Protein AF-A0A352F5P9-F1 (afdb_monomer_lite)

Structure (mmCIF, N/CA/C/O backbone):
data_AF-A0A352F5P9-F1
#
_entry.id   AF-A0A352F5P9-F1
#
loop_
_atom_site.group_PDB
_atom_site.id
_atom_site.type_symbol
_atom_site.label_atom_id
_atom_site.label_alt_id
_atom_site.label_comp_id
_atom_site.label_asym_id
_atom_site.label_entity_id
_atom_site.label_seq_id
_atom_site.pdbx_PDB_ins_code
_atom_site.Cartn_x
_atom_site.Cartn_y
_atom_site.Cartn_z
_atom_site.occupancy
_atom_site.B_iso_or_equiv
_atom_site.auth_seq_id
_atom_site.auth_comp_id
_atom_site.auth_asym_id
_atom_site.auth_atom_id
_atom_site.pdbx_PDB_model_num
ATOM 1 N N . MET A 1 1 ? -12.317 -17.106 19.855 1.00 50.88 1 MET A N 1
ATOM 2 C CA . MET A 1 1 ? -12.187 -17.458 18.417 1.00 50.88 1 MET A CA 1
ATOM 3 C C . MET A 1 1 ? -12.617 -16.357 17.431 1.00 50.88 1 MET A C 1
ATOM 5 O O . MET A 1 1 ? -11.963 -16.211 16.409 1.00 50.88 1 MET A O 1
ATOM 9 N N . LEU A 1 2 ? -13.645 -15.535 17.698 1.00 57.50 2 LEU A N 1
ATOM 10 C CA . LEU A 1 2 ? -14.109 -14.492 16.750 1.00 57.50 2 LEU A CA 1
ATOM 11 C C . LEU A 1 2 ? -13.082 -13.378 16.427 1.00 57.50 2 LEU A C 1
ATOM 13 O O . LEU A 1 2 ? -13.061 -12.878 15.303 1.00 57.50 2 LEU A O 1
ATOM 17 N N . LYS A 1 3 ? -12.196 -13.016 17.371 1.00 61.28 3 LYS A N 1
ATOM 18 C CA . LYS A 1 3 ? -11.133 -12.008 17.156 1.00 61.28 3 LYS A CA 1
ATOM 19 C C . LYS A 1 3 ? -10.055 -12.458 16.157 1.00 61.28 3 LYS A C 1
ATOM 21 O O . LYS A 1 3 ? -9.597 -11.632 15.375 1.00 61.28 3 LYS A O 1
ATOM 26 N N . SER A 1 4 ? -9.672 -13.741 16.134 1.00 68.31 4 SER A N 1
ATOM 27 C CA . SER A 1 4 ? -8.627 -14.218 15.210 1.00 68.31 4 SER A CA 1
ATOM 28 C C . SER A 1 4 ? -9.121 -14.275 13.763 1.00 68.31 4 SER A C 1
ATOM 30 O O . SER A 1 4 ? -8.394 -13.863 12.865 1.00 68.31 4 SER A O 1
ATOM 32 N N . ARG A 1 5 ? -10.383 -14.673 13.528 1.00 74.69 5 ARG A N 1
ATOM 33 C CA . ARG A 1 5 ? -10.986 -14.650 12.181 1.00 74.69 5 ARG A CA 1
ATOM 34 C C . ARG A 1 5 ? -11.055 -13.242 11.595 1.00 74.69 5 ARG A C 1
ATOM 36 O O . ARG A 1 5 ? -10.690 -13.055 10.442 1.00 74.69 5 ARG A O 1
ATOM 43 N N . ARG A 1 6 ? -11.481 -12.240 12.375 1.00 71.25 6 ARG A N 1
ATOM 44 C CA . ARG A 1 6 ? -11.549 -10.845 11.892 1.00 71.25 6 ARG A CA 1
ATOM 45 C C . ARG A 1 6 ? -10.172 -10.282 11.535 1.00 71.25 6 ARG A C 1
ATOM 47 O O . ARG A 1 6 ? -10.067 -9.565 10.548 1.00 71.25 6 ARG A O 1
ATOM 54 N N . ARG A 1 7 ? -9.137 -10.652 12.295 1.00 69.25 7 ARG A N 1
ATOM 55 C CA . ARG A 1 7 ? -7.738 -10.304 12.004 1.00 69.25 7 ARG A CA 1
ATOM 56 C C . ARG A 1 7 ? -7.231 -10.955 10.726 1.00 69.25 7 ARG A C 1
ATOM 58 O O . ARG A 1 7 ? -6.686 -10.261 9.880 1.00 69.25 7 ARG A O 1
ATOM 65 N N . ALA A 1 8 ? -7.468 -12.255 10.561 1.00 76.50 8 ALA A N 1
ATOM 66 C CA . ALA A 1 8 ? -7.086 -12.971 9.347 1.00 76.50 8 ALA A CA 1
ATOM 67 C C . ALA A 1 8 ? -7.759 -12.368 8.105 1.00 76.50 8 ALA A C 1
ATOM 69 O O . ALA A 1 8 ? -7.086 -12.096 7.119 1.00 76.50 8 ALA A O 1
ATOM 70 N N . ILE A 1 9 ? -9.062 -12.072 8.180 1.00 77.88 9 ILE A N 1
ATOM 71 C CA . ILE A 1 9 ? -9.796 -11.414 7.089 1.00 77.88 9 ILE A CA 1
ATOM 72 C C . ILE A 1 9 ? -9.194 -10.044 6.782 1.00 77.88 9 ILE A C 1
ATOM 74 O O . ILE A 1 9 ? -8.978 -9.732 5.619 1.00 77.88 9 ILE A O 1
ATOM 78 N N . ALA A 1 10 ? -8.894 -9.237 7.800 1.00 71.62 10 ALA A N 1
ATOM 79 C CA . ALA A 1 10 ? -8.301 -7.927 7.579 1.00 71.62 10 ALA A CA 1
ATOM 80 C C . ALA A 1 10 ? -6.944 -8.037 6.866 1.00 71.62 10 ALA A C 1
ATOM 82 O O . ALA A 1 10 ? -6.704 -7.291 5.923 1.00 71.62 10 ALA A O 1
ATOM 83 N N . ILE A 1 11 ? -6.090 -8.988 7.269 1.00 72.12 11 ILE A N 1
ATOM 84 C CA . ILE A 1 11 ? -4.777 -9.220 6.645 1.00 72.12 11 ILE A CA 1
ATOM 85 C C . ILE A 1 11 ? -4.948 -9.660 5.191 1.00 72.12 11 ILE A C 1
ATOM 87 O O . ILE A 1 11 ? -4.306 -9.105 4.305 1.00 72.12 11 ILE A O 1
ATOM 91 N N . VAL A 1 12 ? -5.857 -10.605 4.935 1.00 79.75 12 VAL A N 1
ATOM 92 C CA . VAL A 1 12 ? -6.155 -11.074 3.577 1.00 79.75 12 VAL A CA 1
ATOM 93 C C . VAL A 1 12 ? -6.653 -9.921 2.709 1.00 79.75 12 VAL A C 1
ATOM 95 O O . VAL A 1 12 ? -6.119 -9.707 1.628 1.00 79.75 12 VAL A O 1
ATOM 98 N N . LEU A 1 13 ? -7.612 -9.124 3.186 1.00 76.44 13 LEU A N 1
ATOM 99 C CA . LEU A 1 13 ? -8.105 -7.954 2.451 1.00 76.44 13 LEU A CA 1
ATOM 100 C C . LEU A 1 13 ? -7.003 -6.905 2.245 1.00 76.44 13 LEU A C 1
ATOM 102 O O . LEU A 1 13 ? -6.917 -6.314 1.171 1.00 76.44 13 LEU A O 1
ATOM 106 N N . GLY A 1 14 ? -6.134 -6.720 3.240 1.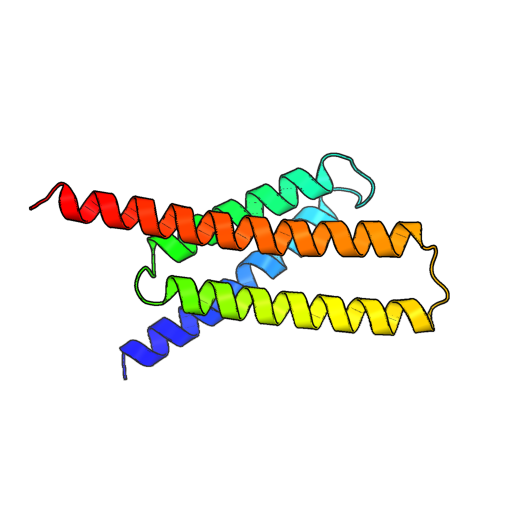00 69.56 14 GLY A N 1
ATOM 107 C CA . GLY A 1 14 ? -4.980 -5.830 3.178 1.00 69.56 14 GLY A CA 1
ATOM 108 C C . GLY A 1 14 ? -3.952 -6.218 2.119 1.00 69.56 14 GLY A C 1
ATOM 109 O O . GLY A 1 14 ? -3.262 -5.340 1.627 1.00 69.56 14 GLY A O 1
ATOM 110 N N . ILE A 1 15 ? -3.873 -7.489 1.723 1.00 75.12 15 ILE A N 1
ATOM 111 C CA . ILE A 1 15 ? -2.974 -7.962 0.656 1.00 75.12 15 ILE A CA 1
ATOM 112 C C . ILE A 1 15 ? -3.709 -8.023 -0.692 1.00 75.12 15 ILE A C 1
ATOM 114 O O . ILE A 1 15 ? -3.189 -7.575 -1.714 1.00 75.12 15 ILE A O 1
ATOM 118 N N . VAL A 1 16 ? -4.941 -8.538 -0.699 1.00 81.56 16 VAL A N 1
ATOM 119 C CA . VAL A 1 16 ? -5.718 -8.800 -1.920 1.00 81.56 16 VAL A CA 1
ATOM 120 C C . VAL A 1 16 ? -6.150 -7.513 -2.625 1.00 81.56 16 VAL A C 1
ATOM 122 O O . VAL A 1 16 ? -5.952 -7.398 -3.832 1.00 81.56 16 VAL A O 1
ATOM 125 N N . TYR A 1 17 ? -6.711 -6.531 -1.911 1.00 80.00 17 TYR A N 1
ATOM 126 C CA . TYR A 1 17 ? -7.142 -5.271 -2.535 1.00 80.00 17 TYR A CA 1
ATOM 127 C C . TYR A 1 17 ? -6.014 -4.517 -3.251 1.00 80.00 17 TYR A C 1
ATOM 129 O O . TYR A 1 17 ? -6.220 -4.103 -4.393 1.00 80.00 17 TYR A O 1
ATOM 137 N N . PRO A 1 18 ? -4.829 -4.346 -2.645 1.00 77.06 18 PRO A N 1
ATOM 138 C CA . PRO A 1 18 ? -3.736 -3.671 -3.328 1.00 77.06 18 PRO A CA 1
ATOM 139 C C . PRO A 1 18 ? -3.184 -4.453 -4.527 1.00 77.06 18 PRO A C 1
ATOM 141 O O . PRO A 1 18 ? -2.844 -3.847 -5.543 1.00 77.06 18 PRO A O 1
ATOM 144 N N . LEU A 1 19 ? -3.175 -5.790 -4.476 1.00 78.31 19 LEU A N 1
ATOM 145 C CA . LEU A 1 19 ? -2.849 -6.606 -5.651 1.00 78.31 19 LEU A CA 1
ATOM 146 C C . LEU A 1 19 ? -3.843 -6.382 -6.796 1.00 78.31 19 LEU A C 1
ATOM 148 O O . LEU A 1 19 ? -3.425 -6.138 -7.928 1.00 78.31 19 LEU A O 1
ATOM 152 N N . ILE A 1 20 ? -5.148 -6.405 -6.503 1.00 84.25 20 ILE A N 1
ATOM 153 C CA . ILE A 1 20 ? -6.192 -6.124 -7.499 1.00 84.25 20 ILE A CA 1
ATOM 154 C C . ILE A 1 20 ? -5.995 -4.725 -8.085 1.00 84.25 20 ILE A C 1
ATOM 156 O O . ILE A 1 20 ? -6.026 -4.569 -9.303 1.00 84.25 20 ILE A O 1
ATOM 160 N N . LEU A 1 21 ? -5.742 -3.720 -7.243 1.00 84.56 21 LEU A N 1
ATOM 161 C CA . LEU A 1 21 ? -5.500 -2.352 -7.692 1.00 84.56 21 LEU A CA 1
ATOM 162 C C . LEU A 1 21 ? -4.294 -2.266 -8.636 1.00 84.56 21 LEU A C 1
ATOM 164 O O . LEU A 1 21 ? -4.407 -1.658 -9.696 1.00 84.56 21 LEU A O 1
ATOM 168 N N . THR A 1 22 ? -3.173 -2.910 -8.304 1.00 79.94 22 THR A N 1
ATOM 169 C CA . THR A 1 22 ? -1.994 -2.941 -9.187 1.00 79.94 22 THR A CA 1
ATOM 170 C C . THR A 1 22 ? -2.309 -3.582 -10.533 1.00 79.94 22 THR A C 1
ATOM 172 O O . THR A 1 22 ? -1.933 -3.041 -11.572 1.00 79.94 22 THR A O 1
ATOM 175 N N . VAL A 1 23 ? -3.045 -4.696 -10.548 1.00 84.06 23 VAL A N 1
ATOM 176 C CA . VAL A 1 23 ? -3.449 -5.364 -11.797 1.00 84.06 23 VAL A CA 1
ATOM 177 C C . VAL A 1 23 ? -4.388 -4.480 -12.623 1.00 84.06 23 VAL A C 1
ATOM 179 O O . VAL A 1 23 ? -4.257 -4.403 -13.841 1.00 84.06 23 VAL A O 1
ATOM 182 N N . VAL A 1 24 ? -5.330 -3.791 -11.980 1.00 86.19 24 VAL A N 1
ATOM 183 C CA . VAL A 1 24 ? -6.272 -2.896 -12.665 1.00 86.19 24 VAL A CA 1
ATOM 184 C C . VAL A 1 24 ? -5.540 -1.690 -13.253 1.00 86.19 24 VAL A C 1
ATOM 186 O O . VAL A 1 24 ? -5.711 -1.392 -14.432 1.00 86.19 24 VAL A O 1
ATOM 189 N N . VAL A 1 25 ? -4.681 -1.027 -12.476 1.00 82.56 25 VAL A N 1
ATOM 190 C CA . VAL A 1 25 ? -3.950 0.166 -12.930 1.00 82.56 25 VAL A CA 1
ATOM 191 C C . VAL A 1 25 ? -2.961 -0.173 -14.047 1.00 82.56 25 VAL A C 1
ATOM 193 O O . VAL A 1 25 ? -2.896 0.564 -15.024 1.00 82.56 25 VAL A O 1
ATOM 196 N N . THR A 1 26 ? -2.261 -1.310 -13.973 1.00 80.19 26 THR A N 1
ATOM 197 C CA . THR A 1 26 ? -1.352 -1.765 -15.050 1.00 80.19 26 THR A CA 1
ATOM 198 C C . THR A 1 26 ? -2.071 -2.152 -16.338 1.00 80.19 26 THR A C 1
ATOM 200 O O . THR A 1 26 ? -1.489 -2.030 -17.411 1.00 80.19 26 THR A O 1
ATOM 203 N N . LYS A 1 27 ? -3.337 -2.580 -16.268 1.00 83.19 27 LYS A N 1
ATOM 204 C CA . LYS A 1 27 ? -4.160 -2.814 -17.466 1.00 83.19 27 LYS A CA 1
ATOM 205 C C . LYS A 1 27 ? -4.741 -1.537 -18.064 1.00 83.19 27 LYS A C 1
ATOM 207 O O . LYS A 1 27 ? -4.976 -1.495 -19.266 1.00 83.19 27 LYS A O 1
ATOM 212 N N . LEU A 1 28 ? -5.021 -0.531 -17.237 1.00 82.69 28 LEU A N 1
ATOM 213 C CA . LEU A 1 28 ? -5.631 0.726 -17.676 1.00 82.69 28 LEU A CA 1
ATOM 214 C C . LEU A 1 28 ? -4.604 1.747 -18.175 1.00 82.69 28 LEU A C 1
ATOM 216 O O . LEU A 1 28 ? -4.933 2.577 -19.018 1.00 82.69 28 LEU A O 1
ATOM 220 N N . LEU A 1 29 ? -3.383 1.713 -17.643 1.00 82.06 29 LEU A N 1
ATOM 221 C CA . LEU A 1 29 ? -2.339 2.689 -17.931 1.00 82.06 29 LEU A CA 1
ATOM 222 C C . LEU A 1 29 ? -1.026 1.987 -18.263 1.00 82.06 29 LEU A C 1
ATOM 224 O O . LEU A 1 29 ? -0.585 1.095 -17.540 1.00 82.06 29 LEU A O 1
ATOM 228 N N . ALA A 1 30 ? -0.366 2.458 -19.322 1.00 77.19 30 ALA A N 1
ATOM 229 C CA . ALA A 1 30 ? 1.006 2.066 -19.608 1.00 77.19 30 ALA A CA 1
ATOM 230 C C . ALA A 1 30 ? 1.918 2.477 -18.428 1.00 77.19 30 ALA A C 1
ATOM 232 O O . ALA A 1 30 ? 1.780 3.602 -17.937 1.00 77.19 30 ALA A O 1
ATOM 233 N N . PRO A 1 31 ? 2.862 1.624 -17.977 1.00 68.69 31 PRO A N 1
ATOM 234 C CA . PRO A 1 31 ? 3.759 1.921 -16.848 1.00 68.69 31 PRO A CA 1
ATOM 235 C C . PRO A 1 31 ? 4.622 3.179 -17.031 1.00 68.69 31 PRO A C 1
ATOM 237 O O . PRO A 1 31 ? 5.112 3.761 -16.065 1.00 68.69 31 PRO A O 1
ATOM 240 N N . GLU A 1 32 ? 4.816 3.588 -18.282 1.00 72.19 32 GLU A N 1
ATOM 241 C CA . GLU A 1 32 ? 5.538 4.794 -18.698 1.00 72.19 32 GLU A CA 1
ATOM 242 C C . GLU A 1 32 ? 4.688 6.072 -18.665 1.00 72.19 32 GLU A C 1
ATOM 244 O O . GLU A 1 32 ? 5.217 7.175 -18.797 1.00 72.19 32 GLU A O 1
ATOM 249 N N . SER A 1 33 ? 3.377 5.952 -18.447 1.00 77.44 33 SER A N 1
ATOM 250 C CA . SER A 1 33 ? 2.496 7.104 -18.286 1.00 77.44 33 SER A CA 1
ATOM 251 C C . SER A 1 33 ? 2.821 7.860 -16.999 1.00 77.44 33 SER A C 1
ATOM 253 O O . SER A 1 33 ? 2.860 7.282 -15.912 1.00 77.44 33 SER A O 1
ATOM 255 N N . LEU A 1 34 ? 2.949 9.186 -17.096 1.00 79.62 34 LEU A N 1
ATOM 256 C CA . LEU A 1 34 ? 3.152 10.077 -15.944 1.00 79.62 34 LEU A CA 1
ATOM 257 C C . LEU A 1 34 ? 2.041 9.948 -14.886 1.00 79.62 34 LEU A C 1
ATOM 259 O O . LEU A 1 34 ? 2.263 10.249 -13.716 1.00 79.62 34 LEU A O 1
ATOM 263 N N . LEU A 1 35 ? 0.852 9.484 -15.287 1.00 82.50 35 LEU A N 1
ATOM 264 C CA . LEU A 1 35 ? -0.305 9.296 -14.410 1.00 82.50 35 LEU A CA 1
ATOM 265 C C . LEU A 1 35 ? -0.314 7.944 -13.687 1.00 82.50 35 LEU A C 1
ATOM 267 O O . LEU A 1 35 ? -1.068 7.785 -12.728 1.00 82.50 35 LEU A O 1
ATOM 271 N N . PHE A 1 36 ? 0.523 6.989 -14.098 1.00 80.44 36 PHE A N 1
ATOM 272 C CA . PHE A 1 36 ? 0.551 5.644 -13.524 1.00 80.44 36 PHE A CA 1
ATOM 273 C C . PHE A 1 36 ? 0.869 5.673 -12.023 1.00 80.44 36 PHE A C 1
ATOM 275 O O . PHE A 1 36 ? 0.107 5.168 -11.200 1.00 80.44 36 PHE A O 1
ATOM 282 N N . LEU A 1 37 ? 1.976 6.324 -11.667 1.00 79.62 37 LEU A N 1
ATOM 283 C CA . LEU A 1 37 ? 2.497 6.393 -10.301 1.00 79.62 37 LEU A CA 1
ATOM 284 C C . LEU A 1 37 ? 1.565 7.168 -9.347 1.00 79.62 37 LEU A C 1
ATOM 286 O O . LEU A 1 37 ? 1.252 6.636 -8.279 1.00 79.62 37 LEU A O 1
ATOM 290 N N . PRO A 1 38 ? 1.058 8.365 -9.715 1.00 82.44 38 PRO A N 1
ATOM 291 C CA . PRO A 1 38 ? 0.078 9.088 -8.909 1.00 82.44 38 PRO A CA 1
ATOM 292 C C . PRO A 1 38 ? -1.214 8.300 -8.698 1.00 82.44 38 PRO A C 1
ATOM 294 O O . PRO A 1 38 ? -1.669 8.187 -7.564 1.00 82.44 38 PRO A O 1
ATOM 297 N N . LEU A 1 39 ? -1.785 7.709 -9.756 1.00 84.62 39 LEU A N 1
ATOM 298 C CA . LEU A 1 39 ? -3.049 6.975 -9.654 1.00 84.62 39 LEU A CA 1
ATOM 299 C C . LEU A 1 39 ? -2.903 5.737 -8.760 1.00 84.62 39 LEU A C 1
ATOM 301 O O . LEU A 1 39 ? -3.756 5.476 -7.907 1.00 84.62 39 LEU A O 1
ATOM 305 N N . LEU A 1 40 ? -1.796 5.007 -8.923 1.00 84.44 40 LEU A N 1
ATOM 306 C CA . LEU A 1 40 ? -1.463 3.862 -8.086 1.00 84.44 40 LEU A CA 1
ATOM 307 C C . LEU A 1 40 ? -1.321 4.302 -6.623 1.00 84.44 40 LEU A C 1
ATOM 309 O O . LEU A 1 40 ? -2.028 3.787 -5.759 1.00 84.44 40 LEU A O 1
ATOM 313 N N . ALA A 1 41 ? -0.491 5.309 -6.341 1.00 84.31 41 ALA A N 1
ATOM 314 C CA . ALA A 1 41 ? -0.300 5.830 -4.990 1.00 84.31 41 ALA A CA 1
ATOM 315 C C . ALA A 1 41 ? -1.627 6.286 -4.355 1.00 84.31 41 ALA A C 1
ATOM 317 O O . ALA A 1 41 ? -1.931 5.905 -3.225 1.00 84.31 41 ALA A O 1
ATOM 318 N N . THR A 1 42 ? -2.469 7.028 -5.078 1.00 87.00 42 THR A N 1
ATOM 319 C CA . THR A 1 42 ? -3.782 7.457 -4.575 1.00 87.00 42 THR A CA 1
ATOM 320 C C . THR A 1 42 ? -4.684 6.270 -4.246 1.00 87.00 42 THR A C 1
ATOM 322 O O . THR A 1 42 ? -5.306 6.257 -3.183 1.00 87.00 42 THR A O 1
ATOM 325 N N . GLY A 1 43 ? -4.742 5.248 -5.101 1.00 86.06 43 GLY A N 1
ATOM 326 C CA . GLY A 1 43 ? -5.555 4.064 -4.823 1.00 86.06 43 GLY A CA 1
ATOM 327 C C . GLY A 1 43 ? -5.082 3.310 -3.573 1.00 86.06 43 GLY A C 1
ATOM 328 O O . GLY A 1 43 ? -5.901 2.919 -2.740 1.00 86.06 43 GLY A O 1
ATOM 329 N N . TYR A 1 44 ? -3.768 3.175 -3.385 1.00 84.94 44 TYR A N 1
ATOM 330 C CA . TYR A 1 44 ? -3.195 2.561 -2.184 1.00 84.94 44 TYR A CA 1
ATOM 331 C C . TYR A 1 44 ? -3.446 3.385 -0.923 1.00 84.94 44 TYR A C 1
ATOM 333 O O . TYR A 1 44 ? -3.742 2.823 0.135 1.00 84.94 44 TYR A O 1
ATOM 341 N N . LEU A 1 45 ? -3.402 4.712 -1.039 1.00 86.50 45 LEU A N 1
ATOM 342 C CA . LEU A 1 45 ? -3.774 5.620 0.038 1.00 86.50 45 LEU A CA 1
ATOM 343 C C . LEU A 1 45 ? -5.244 5.438 0.434 1.00 86.50 45 LEU A C 1
ATOM 345 O O . LEU A 1 45 ? -5.535 5.299 1.620 1.00 86.50 45 LEU A O 1
ATOM 349 N N . LEU A 1 46 ? -6.165 5.351 -0.528 1.00 87.94 46 LEU A N 1
ATOM 350 C CA . LEU A 1 46 ? -7.588 5.115 -0.251 1.00 87.94 46 LEU A CA 1
ATOM 351 C C . LEU A 1 46 ? -7.834 3.754 0.412 1.00 87.94 46 LEU A C 1
ATOM 353 O O . LEU A 1 46 ? -8.565 3.681 1.402 1.00 87.94 46 LEU A O 1
ATOM 357 N N . ILE A 1 47 ? -7.191 2.689 -0.076 1.00 85.75 47 ILE A N 1
ATOM 358 C CA . ILE A 1 47 ? -7.250 1.363 0.558 1.00 85.75 47 ILE A CA 1
ATOM 359 C C . ILE A 1 47 ? -6.738 1.453 1.999 1.00 85.75 47 ILE A C 1
ATOM 361 O O . ILE A 1 47 ? -7.399 0.967 2.920 1.00 85.75 47 ILE A O 1
ATOM 365 N N . GLY A 1 48 ? -5.605 2.126 2.209 1.00 84.50 48 GLY A N 1
ATOM 366 C CA . GLY A 1 48 ? -5.050 2.370 3.534 1.00 84.50 48 GLY A CA 1
ATOM 367 C C . GLY A 1 48 ? -6.035 3.093 4.454 1.00 84.50 48 GLY A C 1
ATOM 368 O O . GLY A 1 48 ? -6.251 2.645 5.580 1.00 84.50 48 GLY A O 1
ATOM 369 N N . ILE A 1 49 ? -6.698 4.149 3.969 1.00 87.25 49 ILE A N 1
ATOM 370 C CA . ILE A 1 49 ? -7.722 4.891 4.725 1.00 87.25 49 ILE A CA 1
ATOM 371 C C . ILE A 1 49 ? -8.864 3.966 5.135 1.00 87.25 49 ILE A C 1
ATOM 373 O O . ILE A 1 49 ? -9.232 3.938 6.309 1.00 87.25 49 ILE A O 1
ATOM 377 N N . ILE A 1 50 ? -9.403 3.179 4.202 1.00 85.62 50 ILE A N 1
ATOM 378 C CA . ILE A 1 50 ? -10.521 2.266 4.472 1.00 85.62 50 ILE A CA 1
ATOM 379 C C . ILE A 1 50 ? -10.123 1.218 5.520 1.00 85.62 50 ILE A C 1
ATOM 381 O O . ILE A 1 50 ? -10.877 0.969 6.467 1.00 85.62 50 ILE A O 1
ATOM 385 N N . LEU A 1 51 ? -8.931 0.628 5.387 1.00 82.31 51 LEU A N 1
ATOM 386 C CA . LEU A 1 51 ? -8.415 -0.366 6.329 1.00 82.31 51 LEU A CA 1
ATOM 387 C C . LEU A 1 51 ? -8.177 0.242 7.719 1.00 82.31 51 LEU A C 1
ATOM 389 O O . LEU A 1 51 ? -8.627 -0.320 8.721 1.00 82.31 51 LEU A O 1
ATOM 393 N N . GLY A 1 52 ? -7.524 1.406 7.786 1.00 82.00 52 GLY A N 1
ATOM 394 C CA . GLY A 1 52 ? -7.246 2.123 9.032 1.00 82.00 52 GLY A CA 1
ATOM 395 C C . GLY A 1 52 ? -8.514 2.597 9.742 1.00 82.00 52 GLY A C 1
ATOM 396 O O . GLY A 1 52 ? -8.604 2.526 10.970 1.00 82.00 52 GLY A O 1
ATOM 397 N N . PHE A 1 53 ? -9.522 3.004 8.969 1.00 83.88 53 PHE A N 1
ATOM 398 C CA . PHE A 1 53 ? -10.832 3.382 9.483 1.00 83.88 53 PHE A CA 1
ATOM 399 C C . PHE A 1 53 ? -11.583 2.167 10.034 1.00 83.88 53 PHE A C 1
ATOM 401 O O . PHE A 1 53 ? -12.092 2.210 11.152 1.00 83.88 53 PHE A O 1
ATOM 408 N N . ARG A 1 54 ? -11.628 1.049 9.301 1.00 81.50 54 ARG A N 1
ATOM 409 C CA . ARG A 1 54 ? -12.450 -0.114 9.676 1.00 81.50 54 ARG A CA 1
ATOM 410 C C . ARG A 1 54 ? -11.818 -1.018 10.741 1.00 81.50 54 ARG A C 1
ATOM 412 O O . ARG A 1 54 ? -12.556 -1.636 11.508 1.00 81.50 54 ARG A O 1
ATOM 419 N N . TRP A 1 55 ? -10.488 -1.067 10.844 1.00 78.81 55 TRP A N 1
ATOM 420 C CA . TRP A 1 55 ? -9.762 -1.923 11.796 1.00 78.81 55 TRP A CA 1
ATOM 421 C C . TRP A 1 55 ? -8.749 -1.145 12.649 1.00 78.81 55 TRP A C 1
ATOM 423 O O . TRP A 1 55 ? -7.583 -1.516 12.724 1.00 78.81 55 TRP A O 1
ATOM 433 N N . ARG A 1 56 ? -9.185 -0.092 13.356 1.0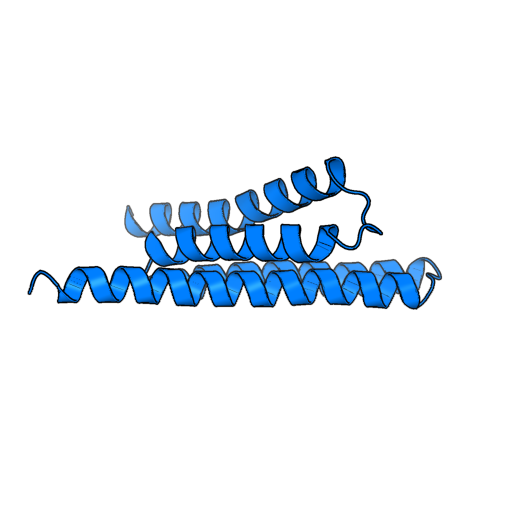0 72.88 56 ARG A N 1
ATOM 434 C CA . ARG A 1 56 ? -8.328 0.801 14.175 1.00 72.88 56 ARG A CA 1
ATOM 435 C C . ARG A 1 56 ? -7.283 0.084 15.048 1.00 72.88 56 ARG A C 1
ATOM 437 O O . ARG A 1 56 ? -6.139 0.539 15.134 1.00 72.88 56 ARG A O 1
ATOM 444 N N . THR A 1 57 ? -7.674 -0.996 15.724 1.00 72.44 57 THR A N 1
ATOM 445 C CA . THR A 1 57 ? -6.818 -1.736 16.668 1.00 72.44 57 THR A CA 1
ATOM 446 C C . THR A 1 57 ? -5.722 -2.531 15.967 1.00 72.44 57 THR A C 1
ATOM 448 O O . THR A 1 57 ? -4.623 -2.640 16.499 1.00 72.44 57 THR A O 1
ATOM 451 N N . ASP A 1 58 ? -6.005 -3.040 14.767 1.00 72.31 58 ASP A N 1
ATOM 452 C CA . ASP A 1 58 ? -5.092 -3.881 13.987 1.00 72.31 58 ASP A CA 1
ATOM 453 C C . ASP A 1 58 ? -4.501 -3.125 12.771 1.00 72.31 58 ASP A C 1
ATOM 455 O O . ASP A 1 58 ? -3.707 -3.680 12.022 1.00 72.31 58 ASP A O 1
ATOM 459 N N . ALA A 1 59 ? -4.837 -1.842 12.594 1.00 70.88 59 ALA A N 1
ATOM 460 C CA . ALA A 1 59 ? -4.436 -0.984 11.475 1.00 70.88 59 ALA A CA 1
ATOM 461 C C . ALA A 1 59 ? -2.914 -0.932 11.268 1.00 70.88 59 ALA A C 1
ATOM 463 O O . ALA A 1 59 ? -2.433 -1.048 10.146 1.00 70.88 59 ALA A O 1
ATOM 464 N N . TRP A 1 60 ? -2.146 -0.823 12.353 1.00 69.81 60 TRP A N 1
ATOM 465 C CA . TRP A 1 60 ? -0.681 -0.837 12.287 1.00 69.81 60 TRP A CA 1
ATOM 466 C C . TRP A 1 60 ? -0.125 -2.204 11.908 1.00 69.81 60 TRP A C 1
ATOM 468 O O . TRP A 1 60 ? 0.833 -2.276 11.149 1.00 69.81 60 TRP A O 1
ATOM 478 N N . VAL A 1 61 ? -0.745 -3.283 12.394 1.00 74.44 61 VAL A N 1
ATOM 479 C CA . VAL A 1 61 ? -0.361 -4.650 12.024 1.00 74.44 61 VAL A CA 1
ATOM 480 C C . VAL A 1 61 ? -0.631 -4.870 10.538 1.00 74.44 61 VAL A C 1
ATOM 482 O O . VAL A 1 61 ? 0.221 -5.401 9.840 1.00 74.44 61 VAL A O 1
ATOM 485 N N . LEU A 1 62 ? -1.765 -4.379 10.031 1.00 70.75 62 LEU A N 1
ATOM 486 C CA . LEU A 1 62 ? -2.095 -4.409 8.607 1.00 70.75 62 LEU A CA 1
ATOM 487 C C . LEU A 1 62 ? -1.086 -3.626 7.773 1.00 70.75 62 LEU A C 1
ATOM 489 O O . LEU A 1 62 ? -0.598 -4.157 6.781 1.00 70.75 62 LEU A O 1
ATOM 493 N N . GLY A 1 63 ? -0.736 -2.410 8.199 1.00 72.12 63 GLY A N 1
ATOM 494 C CA . GLY A 1 63 ? 0.278 -1.591 7.534 1.00 72.12 63 GLY A CA 1
ATOM 495 C C . GLY A 1 63 ? 1.650 -2.257 7.511 1.00 72.12 63 GLY A C 1
ATOM 496 O O . GLY A 1 63 ? 2.281 -2.306 6.461 1.00 72.12 63 GLY A O 1
ATOM 497 N N . LEU A 1 64 ? 2.075 -2.852 8.628 1.00 76.38 64 LEU A N 1
ATOM 498 C CA . LEU A 1 64 ? 3.328 -3.606 8.716 1.00 76.38 64 LEU A CA 1
ATOM 499 C C . LEU A 1 64 ? 3.310 -4.874 7.852 1.00 76.38 64 LEU A C 1
ATOM 501 O O . LEU A 1 64 ? 4.303 -5.158 7.190 1.00 76.38 64 LEU A O 1
ATOM 505 N N . CYS A 1 65 ? 2.201 -5.618 7.808 1.00 75.56 65 CYS A N 1
ATOM 506 C CA . CYS A 1 65 ? 2.061 -6.786 6.931 1.00 75.56 65 CYS A CA 1
ATOM 507 C C . CYS A 1 65 ? 2.132 -6.392 5.451 1.00 75.56 65 CYS A C 1
ATOM 509 O O . CYS A 1 65 ? 2.820 -7.049 4.673 1.00 75.56 65 CYS A O 1
ATOM 511 N N . LEU A 1 66 ? 1.458 -5.305 5.075 1.00 72.81 66 LEU A N 1
ATOM 512 C CA . LEU A 1 66 ? 1.524 -4.714 3.739 1.00 72.81 66 LEU A CA 1
ATOM 513 C C . LEU A 1 66 ? 2.949 -4.289 3.388 1.00 72.81 66 LEU A C 1
ATOM 515 O O . LEU A 1 66 ? 3.444 -4.622 2.317 1.00 72.81 66 LEU A O 1
ATOM 519 N N . MET A 1 67 ? 3.630 -3.607 4.307 1.00 75.38 67 MET A N 1
ATOM 520 C CA . MET A 1 67 ? 5.024 -3.209 4.138 1.00 75.38 67 MET A CA 1
ATOM 521 C C . MET A 1 67 ? 5.929 -4.413 3.925 1.00 75.38 67 MET A C 1
ATOM 523 O O . MET A 1 67 ? 6.703 -4.430 2.978 1.00 75.38 67 MET A O 1
ATOM 527 N N . ALA A 1 68 ? 5.816 -5.425 4.786 1.00 78.75 68 ALA A N 1
ATOM 528 C CA . ALA A 1 68 ? 6.616 -6.637 4.698 1.00 78.75 68 ALA A CA 1
ATOM 529 C C . ALA A 1 68 ? 6.386 -7.347 3.358 1.00 78.75 68 ALA A C 1
ATOM 531 O O . ALA A 1 68 ? 7.350 -7.736 2.706 1.00 78.75 68 ALA A O 1
ATOM 532 N N . PHE A 1 69 ? 5.131 -7.442 2.909 1.00 80.31 69 PHE A N 1
ATOM 533 C CA . PHE A 1 69 ? 4.797 -7.978 1.592 1.00 80.31 69 PH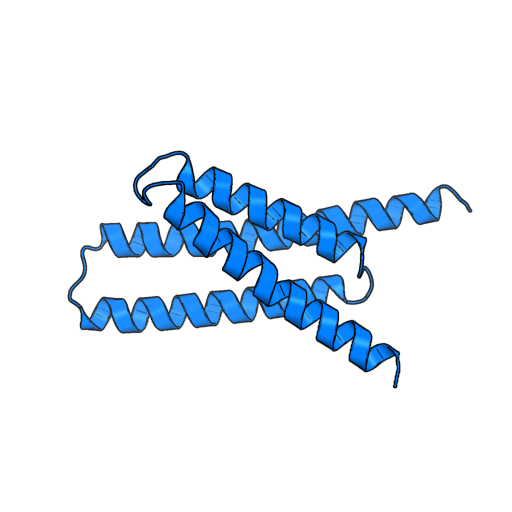E A CA 1
ATOM 534 C C . PHE A 1 69 ? 5.489 -7.193 0.467 1.00 80.31 69 PHE A C 1
ATOM 536 O O . PHE A 1 69 ? 6.174 -7.791 -0.359 1.00 80.31 69 PHE A O 1
ATOM 543 N N . TRP A 1 70 ? 5.383 -5.861 0.461 1.00 75.56 70 TRP A N 1
ATOM 544 C CA . TRP A 1 70 ? 6.008 -5.030 -0.575 1.00 75.56 70 TRP A CA 1
ATOM 545 C C . TRP A 1 70 ? 7.537 -5.019 -0.511 1.00 75.56 70 TRP A C 1
ATOM 547 O O . TRP A 1 70 ? 8.172 -4.973 -1.558 1.00 75.56 70 TRP A O 1
ATOM 557 N N . ILE A 1 71 ? 8.139 -5.131 0.675 1.00 78.75 71 ILE A N 1
ATOM 558 C CA . ILE A 1 71 ? 9.591 -5.296 0.838 1.00 78.75 71 ILE A CA 1
ATOM 559 C C . ILE A 1 71 ? 10.047 -6.637 0.256 1.00 78.75 71 ILE A C 1
ATOM 561 O O . ILE A 1 71 ? 11.059 -6.683 -0.436 1.00 78.75 71 ILE A O 1
ATOM 565 N N . ILE A 1 72 ? 9.302 -7.722 0.488 1.00 83.38 72 ILE A N 1
ATOM 566 C CA . ILE A 1 72 ? 9.608 -9.030 -0.111 1.00 83.38 72 ILE A CA 1
ATOM 567 C C . ILE A 1 72 ? 9.517 -8.947 -1.638 1.00 83.38 72 ILE A C 1
ATOM 569 O O . ILE A 1 72 ? 10.414 -9.426 -2.330 1.00 83.38 72 ILE A O 1
ATOM 573 N N . VAL A 1 73 ? 8.474 -8.298 -2.166 1.00 77.25 73 VAL A N 1
ATOM 574 C CA . VAL A 1 73 ? 8.329 -8.045 -3.610 1.00 77.25 73 VAL A CA 1
ATOM 575 C C . VAL A 1 73 ? 9.497 -7.208 -4.143 1.00 77.25 73 VAL A C 1
ATOM 577 O O . VAL A 1 73 ? 10.021 -7.518 -5.210 1.00 77.25 73 VAL A O 1
ATOM 580 N N . LEU A 1 74 ? 9.951 -6.201 -3.392 1.00 76.00 74 LEU A N 1
ATOM 581 C CA . LEU A 1 74 ? 11.089 -5.352 -3.746 1.00 76.00 74 LEU A CA 1
ATOM 582 C C . LEU A 1 74 ? 12.387 -6.156 -3.824 1.00 76.00 74 LEU A C 1
ATOM 584 O O . LEU A 1 74 ? 13.042 -6.147 -4.865 1.00 76.00 74 LEU A O 1
ATOM 588 N N . ILE A 1 75 ? 12.713 -6.922 -2.782 1.00 79.81 75 ILE A N 1
ATOM 589 C CA . ILE A 1 75 ? 13.898 -7.792 -2.748 1.00 79.81 75 ILE A CA 1
ATOM 590 C C . ILE A 1 75 ? 13.849 -8.807 -3.897 1.00 79.81 75 ILE A C 1
ATOM 592 O O . ILE A 1 75 ? 14.829 -8.959 -4.624 1.00 79.81 75 ILE A O 1
ATOM 596 N N . GLY A 1 76 ? 12.699 -9.455 -4.109 1.00 77.94 76 GLY A N 1
ATOM 597 C CA . GLY A 1 76 ? 12.508 -10.390 -5.218 1.00 77.94 76 GLY A CA 1
ATOM 598 C C . GLY A 1 76 ? 12.710 -9.726 -6.581 1.00 77.94 76 GLY A C 1
ATOM 599 O O . GLY A 1 76 ? 13.357 -10.303 -7.454 1.00 77.94 76 GLY A O 1
ATOM 600 N N . SER A 1 77 ? 12.224 -8.493 -6.751 1.00 69.94 77 SER A N 1
ATOM 601 C CA . SER A 1 77 ? 12.421 -7.739 -7.989 1.00 69.94 77 SER A CA 1
ATOM 602 C C . SER A 1 77 ? 13.886 -7.379 -8.226 1.00 69.94 77 SER A C 1
ATOM 604 O O . SER A 1 77 ? 14.34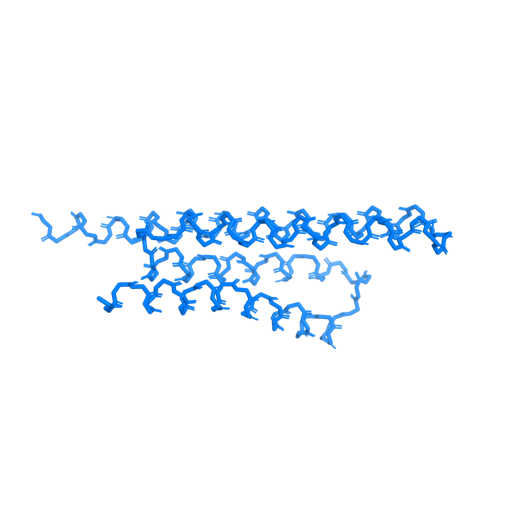2 -7.530 -9.353 1.00 69.94 77 SER A O 1
ATOM 606 N N . VAL A 1 78 ? 14.654 -7.006 -7.195 1.00 71.38 78 VAL A N 1
ATOM 607 C CA . VAL A 1 78 ? 16.096 -6.719 -7.323 1.00 71.38 78 VAL A CA 1
ATOM 608 C C . VAL A 1 78 ? 16.862 -7.962 -7.785 1.00 71.38 78 VAL A C 1
ATOM 610 O O . VAL A 1 78 ? 17.578 -7.902 -8.780 1.00 71.38 78 VAL A O 1
ATOM 613 N N . ILE A 1 79 ? 16.630 -9.109 -7.139 1.00 75.06 79 ILE A N 1
ATOM 614 C CA . ILE A 1 79 ? 17.301 -10.379 -7.471 1.00 75.06 79 ILE A CA 1
ATOM 615 C C . ILE A 1 79 ? 17.009 -10.808 -8.921 1.00 75.06 79 ILE A C 1
ATOM 617 O O . ILE A 1 79 ? 17.908 -11.239 -9.647 1.00 75.06 79 ILE A O 1
ATOM 621 N N . LEU A 1 80 ? 15.751 -10.677 -9.357 1.00 68.25 80 LEU A N 1
ATOM 622 C CA . LEU A 1 80 ? 15.337 -10.978 -10.734 1.00 68.25 80 LEU A CA 1
ATOM 623 C C . LEU A 1 80 ? 15.892 -9.972 -11.752 1.00 68.25 80 LEU A C 1
ATOM 625 O O . LEU A 1 80 ? 16.089 -10.304 -12.916 1.00 68.25 80 LEU A O 1
ATOM 629 N N . THR A 1 81 ? 16.143 -8.738 -11.330 1.00 64.81 81 THR A N 1
ATOM 630 C CA . THR A 1 81 ? 16.649 -7.676 -12.201 1.00 64.81 81 THR A CA 1
ATOM 631 C C . THR A 1 81 ? 18.149 -7.835 -12.471 1.00 64.81 81 THR A C 1
ATOM 633 O O . THR A 1 81 ? 18.582 -7.679 -13.617 1.00 64.81 81 THR A O 1
ATOM 636 N N . ASP A 1 82 ? 18.924 -8.229 -11.455 1.00 59.62 82 ASP A N 1
ATOM 637 C CA . ASP A 1 82 ? 20.363 -8.516 -11.570 1.00 59.62 82 ASP A CA 1
ATOM 638 C C . ASP A 1 82 ? 20.651 -9.751 -12.438 1.00 59.62 82 ASP A C 1
ATOM 640 O O . ASP A 1 82 ? 21.686 -9.832 -13.098 1.00 59.62 82 ASP A O 1
ATOM 644 N N . THR A 1 83 ? 19.712 -10.698 -12.504 1.00 59.78 83 THR A N 1
ATOM 645 C CA . THR A 1 83 ? 19.827 -11.888 -13.362 1.00 59.78 83 THR A CA 1
ATOM 646 C C . THR A 1 83 ? 19.488 -11.621 -14.831 1.00 59.78 83 THR A C 1
ATOM 648 O O . THR A 1 83 ? 19.892 -12.402 -15.690 1.00 59.78 83 THR A O 1
ATOM 651 N N . VAL A 1 84 ? 18.785 -10.526 -15.145 1.00 58.53 84 VAL A N 1
ATOM 652 C CA . VAL A 1 84 ? 18.253 -10.244 -16.496 1.00 58.53 84 VAL A CA 1
ATOM 653 C C . VAL A 1 84 ? 18.997 -9.095 -17.206 1.00 58.53 84 VAL A C 1
ATOM 655 O O . VAL A 1 84 ? 18.661 -8.738 -18.330 1.00 58.53 84 VAL A O 1
ATOM 658 N N . GLY A 1 85 ? 20.065 -8.538 -16.620 1.00 57.03 85 GLY A N 1
ATOM 659 C CA . GLY A 1 85 ? 20.899 -7.526 -17.292 1.00 57.03 85 GLY A CA 1
ATOM 660 C C . GLY A 1 85 ? 20.122 -6.252 -17.640 1.00 57.03 85 GLY A C 1
ATOM 661 O O . GLY A 1 85 ? 20.239 -5.710 -18.739 1.00 57.03 85 GLY A O 1
ATOM 662 N N . SER A 1 86 ? 19.251 -5.811 -16.732 1.00 57.00 86 SER A N 1
ATOM 663 C CA . SER A 1 86 ? 18.293 -4.752 -17.041 1.00 57.00 86 SER A CA 1
ATOM 664 C C . SER A 1 86 ? 18.917 -3.348 -17.076 1.00 57.00 86 SER A C 1
ATOM 666 O O . SER A 1 86 ? 19.876 -3.032 -16.371 1.00 57.00 86 SER A O 1
ATOM 668 N N . ASN A 1 87 ? 18.291 -2.462 -17.852 1.00 66.38 87 ASN A N 1
ATOM 669 C CA . ASN A 1 87 ? 18.563 -1.029 -17.840 1.00 66.38 87 ASN A CA 1
ATOM 670 C C . ASN A 1 87 ? 18.329 -0.430 -16.440 1.00 66.38 87 ASN A C 1
ATOM 672 O O . ASN A 1 87 ? 17.207 -0.454 -15.939 1.00 66.38 87 ASN A O 1
ATOM 676 N N . ILE A 1 88 ? 19.344 0.235 -15.875 1.00 69.31 88 ILE A N 1
ATOM 677 C CA . ILE A 1 88 ? 19.293 0.990 -14.602 1.00 69.31 88 ILE A CA 1
ATOM 678 C C . ILE A 1 88 ? 18.030 1.863 -14.460 1.00 69.31 88 ILE A C 1
ATOM 680 O O . ILE A 1 88 ? 17.467 1.977 -13.374 1.00 69.31 88 ILE A O 1
ATOM 684 N N . LYS A 1 89 ? 17.534 2.453 -15.557 1.00 65.69 89 LYS A N 1
ATOM 685 C CA . LYS A 1 89 ? 16.292 3.247 -15.558 1.00 65.69 89 LYS A CA 1
ATOM 686 C C . LYS A 1 89 ? 15.057 2.438 -15.144 1.00 65.69 89 LYS A C 1
ATOM 688 O O . LYS A 1 89 ? 14.243 2.940 -14.376 1.00 65.69 89 LYS A O 1
ATOM 693 N N . VAL A 1 90 ? 14.940 1.196 -15.616 1.00 68.38 90 VAL A N 1
ATOM 694 C CA . VAL A 1 90 ? 13.827 0.290 -15.289 1.00 68.38 90 VAL A CA 1
ATOM 695 C C . VAL A 1 90 ? 13.888 -0.103 -13.817 1.00 68.38 90 VAL A C 1
ATOM 697 O O . VAL A 1 90 ? 12.857 -0.118 -13.151 1.00 68.38 90 VAL A O 1
ATOM 700 N N . PHE A 1 91 ? 15.093 -0.320 -13.282 1.00 69.88 91 PHE A N 1
ATOM 701 C CA . PHE A 1 91 ? 15.299 -0.574 -11.858 1.00 69.88 91 PHE A CA 1
ATOM 702 C C . PHE A 1 91 ? 14.867 0.615 -10.989 1.00 69.88 91 PHE A C 1
ATOM 704 O O . PHE A 1 91 ? 14.076 0.439 -10.070 1.00 69.88 91 PHE A O 1
ATOM 711 N N . PHE A 1 92 ? 15.307 1.842 -11.296 1.00 70.75 92 PHE A N 1
ATOM 712 C CA . PHE A 1 92 ? 14.912 3.024 -10.515 1.00 70.75 92 PHE A CA 1
ATOM 713 C C . PHE A 1 92 ? 13.408 3.318 -10.600 1.00 70.75 92 PHE A C 1
ATOM 715 O O . PHE A 1 92 ? 12.798 3.675 -9.592 1.00 70.75 92 PHE A O 1
ATOM 722 N N . GLN A 1 93 ? 12.786 3.125 -11.764 1.00 72.06 93 GLN A N 1
ATOM 723 C CA . GLN A 1 93 ? 11.333 3.256 -11.924 1.00 72.06 93 GLN A CA 1
ATOM 724 C C . GLN A 1 93 ? 10.588 2.160 -11.139 1.00 72.06 93 GLN A C 1
ATOM 726 O O . GLN A 1 93 ? 9.626 2.445 -10.419 1.00 72.06 93 GLN A O 1
ATOM 731 N N . GLY A 1 94 ? 11.107 0.930 -11.201 1.00 72.94 94 GLY A N 1
ATOM 732 C CA . GLY A 1 94 ? 10.702 -0.235 -10.416 1.00 72.94 9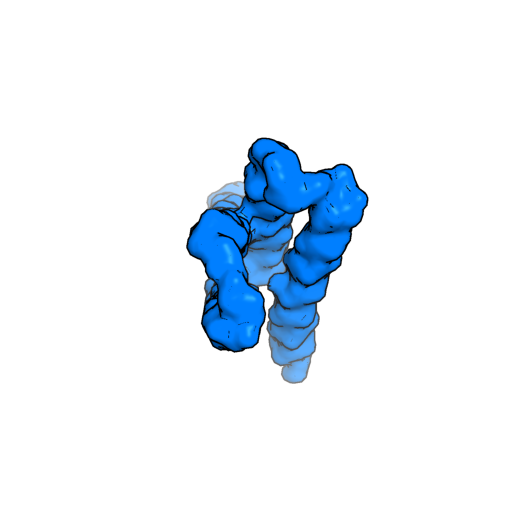4 GLY A CA 1
ATOM 733 C C . GLY A 1 94 ? 11.037 -0.150 -8.919 1.00 72.94 94 GLY A C 1
ATOM 734 O O . GLY A 1 94 ? 10.525 -0.924 -8.122 1.00 72.94 94 GLY A O 1
ATOM 735 N N . PHE A 1 95 ? 11.826 0.817 -8.481 1.00 77.06 95 PHE A N 1
ATOM 736 C CA . PHE A 1 95 ? 12.024 1.101 -7.063 1.00 77.06 95 PHE A CA 1
ATOM 737 C C . PHE A 1 95 ? 11.070 2.211 -6.606 1.00 77.06 95 PHE A C 1
ATOM 739 O O . PHE A 1 95 ? 10.394 2.086 -5.583 1.00 77.06 95 PHE A O 1
ATOM 746 N N . ALA A 1 96 ? 10.939 3.266 -7.416 1.00 76.44 96 ALA A N 1
ATOM 747 C CA . ALA A 1 96 ? 10.065 4.401 -7.146 1.00 76.44 96 ALA A CA 1
ATOM 748 C C . ALA A 1 96 ? 8.593 3.982 -6.993 1.00 76.44 96 ALA A C 1
ATOM 750 O O . ALA A 1 96 ? 7.952 4.398 -6.030 1.00 76.44 96 ALA A O 1
ATOM 751 N N . TRP A 1 97 ? 8.065 3.112 -7.868 1.00 78.25 97 TRP A N 1
ATOM 752 C CA . TRP A 1 97 ? 6.672 2.643 -7.751 1.00 78.25 97 TRP A CA 1
ATOM 753 C C . TRP A 1 97 ? 6.400 1.909 -6.423 1.00 78.25 97 TRP A C 1
ATOM 755 O O . TRP A 1 97 ? 5.413 2.206 -5.753 1.00 78.25 97 TRP A O 1
ATOM 765 N N . GLN A 1 98 ? 7.294 1.011 -5.998 1.00 76.31 98 GLN A N 1
ATOM 766 C CA . GLN A 1 98 ? 7.174 0.227 -4.769 1.00 76.31 98 GLN A CA 1
ATOM 767 C C . GLN A 1 98 ? 7.273 1.133 -3.545 1.00 76.31 98 GLN A C 1
ATOM 769 O O . GLN A 1 98 ? 6.460 1.019 -2.626 1.00 76.31 98 GLN A O 1
ATOM 774 N N . LEU A 1 99 ? 8.220 2.075 -3.550 1.00 81.88 99 LEU A N 1
ATOM 775 C CA . LEU A 1 99 ? 8.377 3.032 -2.461 1.00 81.88 99 LEU A CA 1
ATOM 776 C C . LEU A 1 99 ? 7.138 3.928 -2.325 1.00 81.88 99 LEU A C 1
ATOM 778 O O . LEU A 1 99 ? 6.614 4.088 -1.222 1.00 81.88 99 LEU A O 1
ATOM 782 N N . SER A 1 100 ? 6.621 4.462 -3.436 1.00 81.56 100 SER A N 1
ATOM 783 C CA . SER A 1 100 ? 5.406 5.284 -3.434 1.00 81.56 100 SER A CA 1
ATOM 784 C C . SER A 1 100 ? 4.189 4.513 -2.930 1.00 81.56 100 SER A C 1
ATOM 786 O O . SER A 1 100 ? 3.410 5.054 -2.148 1.00 81.56 100 SER A O 1
ATOM 788 N N . VAL A 1 101 ? 4.055 3.242 -3.312 1.00 82.06 101 VAL A N 1
ATOM 789 C CA . VAL A 1 101 ? 3.004 2.346 -2.818 1.00 82.06 101 VAL A CA 1
ATOM 790 C C . VAL A 1 101 ? 3.099 2.149 -1.301 1.00 82.06 101 VAL A C 1
ATOM 792 O O . VAL A 1 101 ? 2.093 2.301 -0.601 1.00 82.06 101 VAL A O 1
ATOM 795 N N . ILE A 1 102 ? 4.293 1.866 -0.772 1.00 82.81 102 ILE A N 1
ATOM 796 C CA . ILE A 1 102 ? 4.511 1.677 0.672 1.00 82.81 102 ILE A CA 1
ATOM 797 C C . ILE A 1 102 ? 4.137 2.950 1.440 1.00 82.81 102 ILE A C 1
ATOM 799 O O . ILE A 1 102 ? 3.340 2.895 2.382 1.00 82.81 102 ILE A O 1
ATOM 803 N N . VAL A 1 103 ? 4.668 4.099 1.012 1.00 86.50 103 VAL A N 1
ATOM 804 C CA . VAL A 1 103 ? 4.429 5.395 1.663 1.00 86.50 103 VAL A CA 1
ATOM 805 C C . VAL A 1 103 ? 2.946 5.759 1.627 1.00 86.50 103 VAL A C 1
ATOM 807 O O . VAL A 1 103 ? 2.374 6.109 2.661 1.00 86.50 103 VAL A O 1
ATOM 810 N N . ALA A 1 104 ? 2.298 5.628 0.468 1.00 86.44 104 ALA A N 1
ATOM 811 C CA . ALA A 1 104 ? 0.888 5.958 0.305 1.00 86.44 104 ALA A CA 1
ATOM 812 C C . ALA A 1 104 ? -0.018 5.090 1.187 1.00 86.44 104 ALA A C 1
ATOM 814 O O . ALA A 1 104 ? -0.932 5.602 1.835 1.00 86.44 104 ALA A O 1
ATOM 815 N N . THR A 1 105 ? 0.273 3.792 1.275 1.00 82.00 105 THR A N 1
ATOM 816 C CA . THR A 1 105 ? -0.484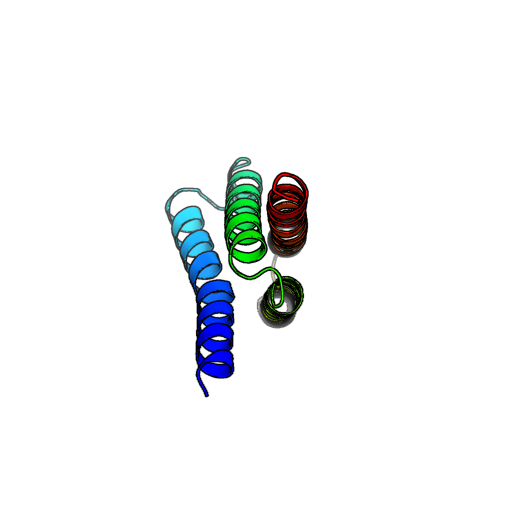 2.855 2.115 1.00 82.00 105 THR A CA 1
ATOM 817 C C . THR A 1 105 ? -0.383 3.224 3.593 1.00 82.00 105 THR A C 1
ATOM 819 O O . THR A 1 105 ? -1.401 3.281 4.282 1.00 82.00 105 THR A O 1
ATOM 822 N N . PHE A 1 106 ? 0.823 3.522 4.088 1.00 83.50 106 PHE A N 1
ATOM 823 C CA . PHE A 1 106 ? 1.023 3.944 5.478 1.00 83.50 106 PHE A CA 1
ATOM 824 C C . PHE A 1 106 ? 0.336 5.265 5.792 1.00 83.50 106 PHE A C 1
ATOM 826 O O . PHE A 1 106 ? -0.353 5.366 6.810 1.00 83.50 106 PHE A O 1
ATOM 833 N N . ALA A 1 107 ? 0.502 6.257 4.916 1.00 86.38 107 ALA A N 1
ATOM 834 C CA . ALA A 1 107 ? -0.157 7.547 5.056 1.00 86.38 107 ALA A CA 1
ATOM 835 C C . ALA A 1 107 ? -1.679 7.363 5.120 1.00 86.38 107 ALA A C 1
ATOM 837 O O . ALA A 1 107 ? -2.332 7.904 6.013 1.00 86.38 107 ALA A O 1
ATOM 838 N N . GLY A 1 108 ? -2.228 6.521 4.242 1.00 86.88 108 GLY A N 1
ATOM 839 C CA . GLY A 1 108 ? -3.641 6.177 4.239 1.00 86.88 108 GLY A CA 1
ATOM 840 C C . GLY A 1 108 ? -4.098 5.522 5.543 1.00 86.88 108 GLY A C 1
ATOM 841 O O . GLY A 1 108 ? -5.075 5.963 6.142 1.00 86.88 108 GLY A O 1
ATOM 842 N N . ILE A 1 109 ? -3.377 4.513 6.034 1.00 85.88 109 ILE A N 1
ATOM 843 C CA . ILE A 1 109 ? -3.704 3.824 7.295 1.00 85.88 109 ILE A CA 1
ATOM 844 C C . ILE A 1 109 ? -3.671 4.788 8.485 1.00 85.88 109 ILE A C 1
ATOM 846 O O . ILE A 1 109 ? -4.581 4.766 9.321 1.00 85.88 109 ILE A O 1
ATOM 850 N N . ALA A 1 110 ? -2.656 5.652 8.554 1.00 84.25 110 ALA A N 1
ATOM 851 C CA . ALA A 1 110 ? -2.544 6.670 9.592 1.00 84.25 110 ALA A CA 1
ATOM 852 C C . ALA A 1 110 ? -3.727 7.652 9.537 1.00 84.25 110 ALA A C 1
ATOM 854 O O . ALA A 1 110 ? -4.376 7.883 10.560 1.00 84.25 110 ALA A O 1
ATOM 855 N N . LEU A 1 111 ? -4.066 8.152 8.344 1.00 86.88 111 LEU A N 1
ATOM 856 C CA . LEU A 1 111 ? -5.225 9.020 8.110 1.00 86.88 111 LEU A CA 1
ATOM 857 C C . LEU A 1 111 ? -6.537 8.341 8.522 1.00 86.88 111 LEU A C 1
ATOM 859 O O . LEU A 1 111 ? -7.288 8.896 9.322 1.00 86.88 111 LEU A O 1
ATOM 863 N N . GLY A 1 112 ? -6.794 7.119 8.053 1.00 84.69 112 GLY A N 1
ATOM 864 C CA . GLY A 1 112 ? -8.000 6.358 8.394 1.00 84.69 112 GLY A CA 1
ATOM 865 C C . GLY A 1 112 ? -8.153 6.135 9.900 1.00 84.69 112 GLY A C 1
ATOM 866 O O . GLY A 1 112 ? -9.251 6.265 10.450 1.00 84.69 112 GLY A O 1
ATOM 867 N N . ARG A 1 113 ? -7.039 5.874 10.593 1.00 81.94 113 ARG A N 1
ATOM 868 C CA . ARG A 1 113 ? -7.011 5.742 12.054 1.00 81.94 113 ARG A CA 1
ATOM 869 C C . ARG A 1 113 ? -7.335 7.063 12.759 1.00 81.94 113 ARG A C 1
ATOM 871 O O . ARG A 1 113 ? -8.104 7.043 13.720 1.00 81.94 113 ARG A O 1
ATOM 878 N N . ILE A 1 114 ? -6.765 8.184 12.310 1.00 84.88 114 ILE A N 1
ATOM 879 C CA . ILE A 1 114 ? -7.026 9.520 12.878 1.00 84.88 114 ILE A CA 1
ATOM 880 C C . ILE A 1 114 ? -8.501 9.897 12.700 1.00 84.88 114 ILE A C 1
ATOM 882 O O . ILE A 1 114 ? -9.143 10.315 13.663 1.00 84.88 114 ILE A O 1
ATOM 886 N N . LEU A 1 115 ? -9.052 9.690 11.501 1.00 84.06 115 LEU A N 1
ATOM 887 C CA . LEU A 1 115 ? -10.453 9.987 11.186 1.00 84.06 115 LEU A CA 1
ATOM 888 C C . LEU A 1 115 ? -11.423 9.190 12.070 1.00 84.06 115 LEU A C 1
ATOM 890 O O . LEU A 1 115 ? -12.386 9.750 12.588 1.00 84.06 115 LEU A O 1
ATOM 894 N N . ASN A 1 116 ? -11.150 7.904 12.311 1.00 78.88 116 ASN A N 1
ATOM 895 C CA . ASN A 1 116 ? -11.970 7.099 13.222 1.00 78.88 116 ASN A CA 1
ATOM 896 C C . ASN A 1 116 ? -11.758 7.480 14.705 1.00 78.88 116 ASN A C 1
ATOM 898 O O . ASN A 1 116 ? -12.675 7.388 15.515 1.00 78.88 116 ASN A O 1
ATOM 902 N N . GLY A 1 117 ? -10.555 7.932 15.076 1.00 67.19 117 GLY A N 1
ATOM 903 C CA . GLY A 1 117 ? -10.263 8.440 16.418 1.00 67.19 117 GLY A CA 1
ATOM 904 C C . GLY A 1 117 ? -11.105 9.662 16.787 1.00 67.19 117 GLY A C 1
ATOM 905 O O . GLY A 1 117 ? -11.667 9.682 17.876 1.00 67.19 117 GLY A O 1
ATOM 906 N N . ARG A 1 118 ? -11.250 10.619 15.860 1.00 61.59 118 ARG A N 1
ATOM 907 C CA . ARG A 1 118 ? -12.054 11.839 16.058 1.00 61.59 118 ARG A CA 1
ATOM 908 C C . ARG A 1 118 ? -13.545 11.558 16.224 1.00 61.59 118 ARG A C 1
ATOM 910 O O . ARG A 1 118 ? -14.193 12.192 17.047 1.00 61.59 118 ARG A O 1
ATOM 917 N N . ARG A 1 119 ? -14.064 10.564 15.497 1.00 58.44 119 ARG A N 1
ATOM 918 C CA . ARG A 1 119 ? -15.486 10.204 15.537 1.00 58.44 119 ARG A CA 1
ATOM 919 C C . ARG A 1 119 ? -15.930 9.681 16.901 1.00 58.44 119 ARG A C 1
ATOM 921 O O . ARG A 1 119 ? -17.088 9.822 17.234 1.00 58.44 119 ARG A O 1
ATOM 928 N N . LEU A 1 120 ? -15.044 9.056 17.677 1.00 56.28 120 LEU A N 1
ATOM 929 C CA . LEU A 1 120 ? -15.394 8.549 19.009 1.00 56.28 120 LEU A CA 1
ATOM 930 C C . LEU A 1 120 ? -15.343 9.645 20.083 1.00 56.28 120 LEU A C 1
ATOM 932 O O . LEU A 1 120 ? -16.097 9.563 21.034 1.00 56.28 120 LEU A O 1
ATOM 936 N N . THR A 1 121 ? -14.520 10.682 19.902 1.00 56.34 121 THR A N 1
ATOM 937 C CA . THR A 1 121 ? -14.466 11.857 20.797 1.00 56.34 121 THR A CA 1
ATOM 938 C C . THR A 1 121 ? -15.614 12.851 20.612 1.00 56.34 121 THR A C 1
ATOM 940 O O . THR A 1 121 ? -15.781 13.711 21.458 1.00 56.34 121 THR A O 1
ATOM 943 N N . GLU A 1 122 ? -16.378 12.783 19.518 1.00 55.47 122 GLU A N 1
ATOM 944 C CA . GLU A 1 122 ? -17.538 13.668 19.285 1.00 55.47 122 GLU A CA 1
ATOM 945 C C . GLU A 1 122 ? -18.845 13.149 19.917 1.00 55.47 122 GLU A C 1
ATOM 947 O O . GLU A 1 122 ? -19.850 13.854 19.883 1.00 55.47 122 GLU A O 1
ATOM 952 N N . TYR A 1 123 ? -18.853 11.928 20.468 1.00 49.00 123 TYR A N 1
ATOM 953 C CA . TYR A 1 123 ? -20.031 11.316 21.108 1.00 49.00 123 TYR A CA 1
ATOM 954 C C . TYR A 1 123 ? -19.872 11.095 22.623 1.00 49.00 123 TYR A C 1
ATOM 956 O O . TYR A 1 123 ? -20.776 10.515 23.226 1.00 49.00 123 TYR A O 1
ATOM 964 N N . ASP A 1 124 ? -18.765 11.558 23.209 1.00 44.22 124 ASP A N 1
ATOM 965 C CA . ASP A 1 124 ? -18.530 11.633 24.659 1.00 44.22 124 ASP A CA 1
ATOM 966 C C . ASP A 1 124 ? -18.653 13.096 25.121 1.00 44.22 124 ASP A C 1
ATOM 968 O O . ASP A 1 124 ? -19.208 13.324 26.220 1.00 44.22 124 ASP A O 1
#

pLDDT: mean 75.68, std 9.3, range [44.22, 87.94]

Radius of gyration: 16.32 Å; chains: 1; bounding box: 41×31×44 Å

Secondary structure (DSSP, 8-state):
-HHHHHHHHHHHHHHHHHHHHHHHHHHHS-TTSTTHHHHHHHHHHHHHHHHHHHTTTTHHHHHHHHHHHHHHHHHHHHHHHHHTT--HHHHHHHHHHHHHHHHHHHHHHHHHHHHHHHHHHT--

Sequence (124 aa):
MLKSRRRAIAIVLGIVYPLILTVVVTKLLAPESLLFLPLLATGYLLIGIILGFRWRTDAWVLGLCLMAFWIIVLIGSVILTDTVGSNIKVFFQGFAWQLSVIVATFAGIALGRILNGRRLTEYD

Foldseek 3Di:
DVVVVVLVVLLVLLAVQLVVLLVVLVVVDPLPDPVSLVSSLQSLLQSLLVSLQVPVPCSVVSLVSNLVVLVVVLVVVVVVCVVPVDDPVVNVSVVSSSVSSSVSNPNSNVNNNVVNVVVVVVVD